Protein AF-A0A6P2CWJ5-F1 (afdb_monomer_lite)

Secondary structure (DSSP, 8-state):
--SHHHHHHHHHHHHHHHHHHTT-S-TTTTHHHHTTTTSPPPPEEEEEEEEE--HHHHHHHHHHHHHTTPEEEE---EEEEEPTTS-EEEEEEEEEEEE--

Sequence (101 aa):
MKLSYRLFAAVALFAVGAVCWSGLGSSAAQERNEKAAGAAAPKWEYKVAQIDIDNEKAEKALNKLGDEGWELIGAPGDHATRLPGGARALTVQMVFKRPKK

Structure (mmCIF, N/CA/C/O backbone):
data_AF-A0A6P2CWJ5-F1
#
_entry.id   AF-A0A6P2CWJ5-F1
#
loop_
_atom_site.group_PDB
_atom_site.id
_atom_site.type_symbol
_atom_site.label_atom_id
_atom_site.label_alt_id
_atom_site.label_comp_id
_atom_site.label_asym_id
_atom_site.label_entity_id
_atom_site.label_seq_id
_atom_site.pdbx_PDB_ins_code
_atom_site.Cartn_x
_atom_site.Cartn_y
_atom_site.Cartn_z
_atom_site.occupancy
_atom_site.B_iso_or_equiv
_atom_site.auth_seq_id
_atom_site.auth_comp_id
_atom_site.auth_asym_id
_atom_site.auth_atom_id
_atom_site.pdbx_PDB_model_num
ATOM 1 N N . MET A 1 1 ? -8.592 -30.881 72.080 1.00 49.50 1 MET A N 1
ATOM 2 C CA . MET A 1 1 ? -9.238 -30.402 70.834 1.00 49.50 1 MET A CA 1
ATOM 3 C C . MET A 1 1 ? -8.634 -29.064 70.369 1.00 49.50 1 MET A C 1
ATOM 5 O O . MET A 1 1 ? -9.297 -28.043 70.438 1.00 49.50 1 MET A O 1
ATOM 9 N N . LYS A 1 2 ? -7.359 -29.022 69.944 1.00 48.06 2 LYS A N 1
ATOM 10 C CA . LYS A 1 2 ? -6.686 -27.778 69.481 1.00 48.06 2 LYS A CA 1
ATOM 11 C C . LYS A 1 2 ? -5.908 -27.938 68.161 1.00 48.06 2 LYS A C 1
ATOM 13 O O . LYS A 1 2 ? -5.264 -26.998 67.716 1.00 48.06 2 LYS A O 1
ATOM 18 N N . LEU A 1 3 ? -5.963 -29.119 67.538 1.00 46.59 3 LEU A N 1
ATOM 19 C CA . LEU A 1 3 ? -5.220 -29.419 66.307 1.00 46.59 3 LEU A CA 1
ATOM 20 C C . LEU A 1 3 ? -6.010 -29.071 65.032 1.00 46.59 3 LEU A C 1
ATOM 22 O O . LEU A 1 3 ? -5.416 -28.777 64.003 1.00 46.59 3 LEU A O 1
ATOM 26 N N . SER A 1 4 ? -7.343 -29.035 65.113 1.00 51.94 4 SER A N 1
ATOM 27 C CA . SER A 1 4 ? -8.223 -28.886 63.948 1.00 51.94 4 SER A CA 1
ATOM 28 C C . SER A 1 4 ? -8.311 -27.447 63.422 1.00 51.94 4 SER A C 1
ATOM 30 O O . SER A 1 4 ? -8.470 -27.247 62.228 1.00 51.94 4 SER A O 1
ATOM 32 N N . TYR A 1 5 ? -8.146 -26.430 64.276 1.00 47.75 5 TYR A N 1
ATOM 33 C CA . TYR A 1 5 ? -8.284 -25.016 63.879 1.00 47.75 5 TYR A CA 1
ATOM 34 C C . TYR A 1 5 ? -7.125 -24.488 63.018 1.00 47.75 5 TYR A C 1
ATOM 36 O O . TYR A 1 5 ? -7.309 -23.555 62.241 1.00 47.75 5 TYR A O 1
ATOM 44 N N . ARG A 1 6 ? -5.929 -25.081 63.134 1.00 51.44 6 ARG A N 1
ATOM 45 C CA . ARG A 1 6 ? -4.737 -24.629 62.395 1.00 51.44 6 ARG A CA 1
ATOM 46 C C . ARG A 1 6 ? -4.729 -25.088 60.936 1.00 51.44 6 ARG A C 1
ATOM 48 O O . ARG A 1 6 ? -4.169 -24.388 60.101 1.00 51.44 6 ARG A O 1
ATOM 55 N N . LEU A 1 7 ? -5.386 -26.209 60.621 1.00 49.91 7 LEU A N 1
ATOM 56 C CA . LEU A 1 7 ? -5.521 -26.681 59.239 1.00 49.91 7 LEU A CA 1
ATOM 57 C C . LEU A 1 7 ? -6.526 -25.842 58.436 1.00 49.91 7 LEU A C 1
ATOM 59 O O . LEU A 1 7 ? -6.258 -25.515 57.285 1.00 49.91 7 LEU A O 1
ATOM 63 N N . PHE A 1 8 ? -7.650 -25.439 59.039 1.00 50.12 8 PHE A N 1
ATOM 64 C CA . PHE A 1 8 ? -8.670 -24.653 58.330 1.00 50.12 8 PHE A CA 1
ATOM 65 C C . PHE A 1 8 ? -8.226 -23.213 58.029 1.00 50.12 8 PHE A C 1
ATOM 67 O O . PHE A 1 8 ? -8.567 -22.677 56.978 1.00 50.12 8 PHE A O 1
ATOM 74 N N . ALA A 1 9 ? -7.409 -22.603 58.894 1.00 52.44 9 ALA A N 1
ATOM 75 C CA . ALA A 1 9 ? -6.885 -21.254 58.664 1.00 52.44 9 ALA A CA 1
ATOM 76 C C . ALA A 1 9 ? -5.898 -21.182 57.478 1.00 52.44 9 ALA A C 1
ATOM 78 O O . ALA A 1 9 ? -5.881 -20.193 56.748 1.00 52.44 9 ALA A O 1
ATOM 79 N N . ALA A 1 10 ? -5.108 -22.238 57.253 1.00 52.97 10 ALA A N 1
ATOM 80 C CA . ALA A 1 10 ? -4.132 -22.288 56.162 1.00 52.97 10 ALA A CA 1
ATOM 81 C C . ALA A 1 10 ? -4.793 -22.427 54.776 1.00 52.97 10 ALA A C 1
ATOM 83 O O . ALA A 1 10 ? -4.330 -21.828 53.808 1.00 52.97 10 ALA A O 1
ATOM 84 N N . VAL A 1 11 ? -5.908 -23.162 54.685 1.00 55.22 11 VAL A N 1
ATOM 85 C CA . VAL A 1 11 ? -6.661 -23.338 53.429 1.00 55.22 11 VAL A CA 1
ATOM 86 C C . VAL A 1 11 ? -7.401 -22.053 53.034 1.00 55.22 11 VAL A C 1
ATOM 88 O O . VAL A 1 11 ? -7.442 -21.702 51.856 1.00 55.22 11 VAL A O 1
ATOM 91 N N . ALA A 1 12 ? -7.920 -21.301 54.010 1.00 53.59 12 ALA A N 1
ATOM 92 C CA . ALA A 1 12 ? -8.610 -20.037 53.752 1.00 53.59 12 ALA A CA 1
ATOM 93 C C . ALA A 1 12 ? -7.678 -18.948 53.180 1.00 53.59 12 ALA A C 1
ATOM 95 O O . ALA A 1 12 ? -8.078 -18.206 52.285 1.00 53.59 12 ALA A O 1
ATOM 96 N N . LEU A 1 13 ? -6.420 -18.880 53.630 1.00 54.19 13 LEU A N 1
ATOM 97 C CA . LEU A 1 13 ? -5.436 -17.918 53.111 1.00 54.19 13 LEU A CA 1
ATOM 98 C C . LEU A 1 13 ? -4.998 -18.220 51.668 1.00 54.19 13 LEU A C 1
ATOM 100 O O . LEU A 1 13 ? -4.770 -17.293 50.892 1.00 54.19 13 LEU A O 1
ATOM 104 N N . PHE A 1 14 ? -4.938 -19.496 51.277 1.00 51.75 14 PHE A N 1
ATOM 105 C CA . PHE A 1 14 ? -4.572 -19.882 49.909 1.00 51.75 14 PHE A CA 1
ATOM 106 C C . PHE A 1 14 ? -5.683 -19.559 48.894 1.00 51.75 14 PHE A C 1
ATOM 108 O O . PHE A 1 14 ? -5.398 -19.129 47.777 1.00 51.75 14 PHE A O 1
ATOM 115 N N . ALA A 1 15 ? -6.951 -19.691 49.298 1.00 51.81 15 ALA A N 1
ATOM 116 C CA . ALA A 1 15 ? -8.097 -19.357 48.451 1.00 51.81 15 ALA A CA 1
ATOM 117 C C . ALA A 1 15 ? -8.234 -17.843 48.198 1.00 51.81 15 ALA A C 1
ATOM 119 O O . ALA A 1 15 ? -8.607 -17.439 47.100 1.00 51.81 15 ALA A O 1
ATOM 120 N N . VAL A 1 16 ? -7.881 -16.996 49.173 1.00 52.28 16 VAL A N 1
ATOM 121 C CA . VAL A 1 16 ? -7.903 -15.530 49.001 1.00 52.28 16 VAL A CA 1
ATOM 122 C C . VAL A 1 16 ? -6.703 -15.041 48.176 1.00 52.28 16 VAL A C 1
ATOM 124 O O . VAL A 1 16 ? -6.855 -14.144 47.350 1.00 52.28 16 VAL A O 1
ATOM 127 N N . GLY A 1 17 ? -5.529 -15.670 48.312 1.00 48.56 17 GLY A N 1
ATOM 128 C CA . GLY A 1 17 ? -4.344 -15.328 47.513 1.00 48.56 17 GLY A CA 1
ATOM 129 C C . GLY A 1 17 ? -4.491 -15.626 46.014 1.00 48.56 17 GLY A C 1
ATOM 130 O O . GLY A 1 17 ? -4.016 -14.851 45.184 1.00 48.56 17 GLY A O 1
ATOM 131 N N . ALA A 1 18 ? -5.194 -16.704 45.651 1.00 52.25 18 ALA A N 1
ATOM 132 C CA . ALA A 1 18 ? -5.388 -17.092 44.252 1.00 52.25 18 ALA A CA 1
ATOM 133 C C . ALA A 1 18 ? -6.321 -16.140 43.476 1.00 52.25 18 ALA A C 1
ATOM 135 O O . ALA A 1 18 ? -6.120 -15.927 42.283 1.00 52.25 18 ALA A O 1
ATOM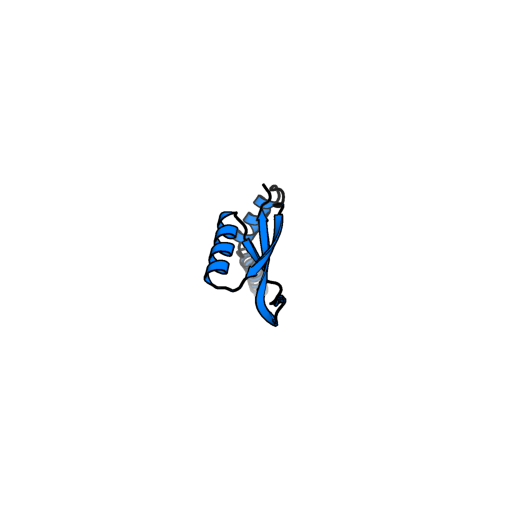 136 N N . VAL A 1 19 ? -7.296 -15.514 44.146 1.00 52.47 19 VAL A N 1
ATOM 137 C CA . VAL A 1 19 ? -8.235 -14.568 43.510 1.00 52.47 19 VAL A CA 1
ATOM 138 C C . VAL A 1 19 ? -7.569 -13.216 43.217 1.00 52.47 19 VAL A C 1
ATOM 140 O O . VAL A 1 19 ? -7.917 -12.556 42.237 1.00 52.47 19 VAL A O 1
ATOM 143 N N . CYS A 1 20 ? -6.556 -12.822 43.995 1.00 49.25 20 CYS A N 1
ATOM 144 C CA . CYS A 1 20 ? -5.836 -11.562 43.790 1.00 49.25 20 CYS A CA 1
ATOM 145 C C . CYS A 1 20 ? -4.777 -11.609 42.674 1.00 49.25 20 CYS A C 1
ATOM 147 O O . CYS A 1 20 ? -4.388 -10.551 42.183 1.00 49.25 20 CYS A O 1
ATOM 149 N N . TRP A 1 21 ? -4.326 -12.788 42.226 1.00 47.69 21 TRP A N 1
ATOM 150 C CA . TRP A 1 21 ? -3.308 -12.874 41.164 1.00 47.69 21 TRP A CA 1
ATOM 151 C C . TRP A 1 21 ? -3.897 -12.835 39.746 1.00 47.69 21 TRP A C 1
ATOM 153 O O . TRP A 1 21 ? -3.249 -12.366 38.814 1.00 47.69 21 TRP A O 1
ATOM 163 N N . SER A 1 22 ? -5.153 -13.249 39.569 1.00 50.75 22 SER A N 1
ATOM 164 C CA . SER A 1 22 ? -5.852 -13.172 38.277 1.00 50.75 22 SER A CA 1
ATOM 165 C C . SER A 1 22 ? -6.392 -11.772 37.934 1.00 50.75 22 SER A C 1
A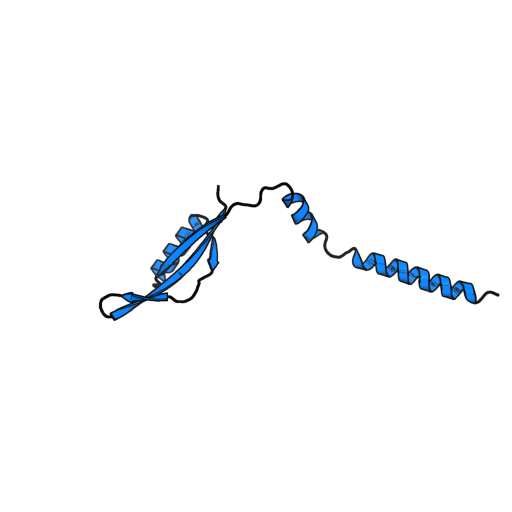TOM 167 O O . SER A 1 22 ? -6.874 -11.570 36.825 1.00 50.75 22 SER A O 1
ATOM 169 N N . GLY A 1 23 ? -6.300 -10.800 38.853 1.00 50.66 23 GLY A N 1
ATOM 170 C CA . GLY A 1 23 ? -6.809 -9.433 38.667 1.00 50.66 23 GLY A CA 1
ATOM 171 C C . GLY A 1 23 ? -5.794 -8.390 38.175 1.00 50.66 23 GLY A C 1
ATOM 172 O O . GLY A 1 23 ? -6.200 -7.291 37.818 1.00 50.66 23 GLY A O 1
ATOM 173 N N . LEU A 1 24 ? -4.490 -8.703 38.126 1.00 53.28 24 LEU A N 1
ATOM 174 C CA . LEU A 1 24 ? -3.447 -7.784 37.623 1.00 53.28 24 LEU A CA 1
ATOM 175 C C . LEU A 1 24 ? -3.061 -8.041 36.151 1.00 53.28 24 LEU A C 1
ATOM 177 O O . LEU A 1 24 ? -2.017 -7.596 35.672 1.00 53.28 24 LEU A O 1
ATOM 181 N N . GLY A 1 25 ? -3.910 -8.747 35.405 1.00 52.28 25 GLY A N 1
ATOM 182 C CA . GLY A 1 25 ? -3.774 -8.927 33.963 1.00 52.28 25 GLY A CA 1
ATOM 183 C C . GLY A 1 25 ? -4.373 -7.761 33.173 1.00 52.28 25 GLY A C 1
ATOM 184 O O . GLY A 1 25 ? -5.517 -7.832 32.752 1.00 52.28 25 GLY A O 1
ATOM 185 N N . SER A 1 26 ? -3.573 -6.722 32.924 1.00 55.69 26 SER A N 1
ATOM 186 C CA . SER A 1 26 ? -3.714 -5.763 31.807 1.00 55.69 26 SER A CA 1
ATOM 187 C C . SER A 1 26 ? -5.071 -5.057 31.597 1.00 55.69 26 SER A C 1
ATOM 189 O O . SER A 1 26 ? -5.724 -5.234 30.567 1.00 55.69 26 SER A O 1
ATOM 191 N N . SER A 1 27 ? -5.407 -4.087 32.454 1.00 54.06 27 SER A N 1
ATOM 192 C CA . SER A 1 27 ? -6.467 -3.093 32.165 1.00 54.06 27 SER A CA 1
ATOM 193 C C . SER A 1 27 ? -6.164 -2.182 30.960 1.00 54.06 27 SER A C 1
ATOM 195 O O . SER A 1 27 ? -7.064 -1.527 30.439 1.00 54.06 27 SER A O 1
ATOM 197 N N . ALA A 1 28 ? -4.928 -2.179 30.444 1.00 52.41 28 ALA A N 1
ATOM 198 C CA . ALA A 1 28 ? -4.555 -1.408 29.254 1.00 52.41 28 ALA A CA 1
ATOM 199 C C . ALA A 1 28 ? -5.260 -1.883 27.962 1.00 52.41 28 ALA A C 1
ATOM 201 O O . ALA A 1 28 ? -5.397 -1.109 27.016 1.00 52.41 28 ALA A O 1
ATOM 202 N N . ALA A 1 29 ? -5.737 -3.135 27.909 1.00 50.72 29 ALA A N 1
ATOM 203 C CA . ALA A 1 29 ? -6.485 -3.653 26.758 1.00 50.72 29 ALA A CA 1
ATOM 204 C C . ALA A 1 29 ? -7.999 -3.356 26.833 1.00 50.72 29 ALA A C 1
ATOM 206 O O . ALA A 1 29 ? -8.657 -3.264 25.793 1.00 50.72 29 ALA A O 1
ATOM 207 N N . GLN A 1 30 ? -8.554 -3.175 28.038 1.00 47.47 30 GLN A N 1
ATOM 208 C CA . GLN A 1 30 ? -9.988 -2.925 28.242 1.00 47.47 30 GLN A CA 1
ATOM 209 C C . GLN A 1 30 ? -10.374 -1.444 28.136 1.00 47.47 30 GLN A C 1
ATOM 211 O O . GLN A 1 30 ? -11.427 -1.149 27.571 1.00 47.47 30 GLN A O 1
ATOM 216 N N . GLU A 1 31 ? -9.510 -0.503 28.533 1.00 46.66 31 GLU A N 1
ATOM 217 C CA . GLU A 1 31 ? -9.798 0.936 28.361 1.00 46.66 31 GLU A CA 1
ATOM 218 C C . GLU A 1 31 ? -9.882 1.369 26.888 1.00 46.66 31 GLU A C 1
ATOM 220 O O . GLU A 1 31 ? -10.527 2.366 26.554 1.00 46.66 31 GLU A O 1
ATOM 225 N N . ARG A 1 32 ? -9.288 0.596 25.968 1.00 50.00 32 ARG A N 1
ATOM 226 C CA . ARG A 1 32 ? -9.437 0.852 24.530 1.00 50.00 32 ARG A CA 1
ATOM 227 C C . ARG A 1 32 ? -10.824 0.468 24.001 1.00 50.00 32 ARG A C 1
ATOM 229 O O . ARG A 1 32 ? -11.247 1.036 22.998 1.00 50.00 32 ARG A O 1
ATOM 236 N N . ASN A 1 33 ? -11.531 -0.463 24.648 1.00 48.00 33 ASN A N 1
ATOM 237 C CA . ASN A 1 33 ? -12.841 -0.927 24.179 1.00 48.00 33 ASN A CA 1
ATOM 238 C C . ASN A 1 33 ? -13.996 -0.051 24.677 1.00 48.00 33 ASN A C 1
ATOM 240 O O . ASN A 1 33 ? -14.904 0.235 23.901 1.00 48.00 33 ASN A O 1
ATOM 244 N N . GLU A 1 34 ? -13.951 0.465 25.907 1.00 48.91 34 GLU A N 1
ATOM 245 C CA . GLU A 1 34 ? -15.038 1.324 26.409 1.00 48.91 34 GLU A CA 1
ATOM 246 C C . GLU A 1 34 ? -15.046 2.716 25.761 1.00 48.91 34 GLU A C 1
ATOM 248 O O . GLU A 1 34 ? -16.115 3.232 25.434 1.00 48.91 34 GLU A O 1
ATOM 253 N N . LYS A 1 35 ? -13.877 3.289 25.430 1.00 49.81 35 LYS A N 1
ATOM 254 C CA . LYS A 1 35 ? -13.813 4.507 24.595 1.00 49.81 35 LYS A CA 1
ATOM 255 C C . LYS A 1 35 ? -14.243 4.277 23.140 1.00 49.81 35 LYS A C 1
ATOM 257 O O . LYS A 1 35 ? -14.582 5.239 22.454 1.00 49.81 35 LYS A O 1
ATOM 262 N N . ALA A 1 36 ? -14.236 3.030 22.668 1.00 53.16 36 ALA A N 1
ATOM 263 C CA . ALA A 1 36 ? -14.677 2.663 21.323 1.00 53.16 36 ALA A CA 1
ATOM 264 C C . ALA A 1 36 ? -16.169 2.295 21.256 1.00 53.16 36 ALA A C 1
ATOM 266 O O . ALA A 1 36 ? -16.743 2.337 20.173 1.00 53.16 36 ALA A O 1
ATOM 267 N N . ALA A 1 37 ? -16.825 2.007 22.386 1.00 49.16 37 ALA A N 1
ATOM 268 C CA . ALA A 1 37 ? -18.240 1.628 22.424 1.00 49.16 37 ALA A CA 1
ATOM 2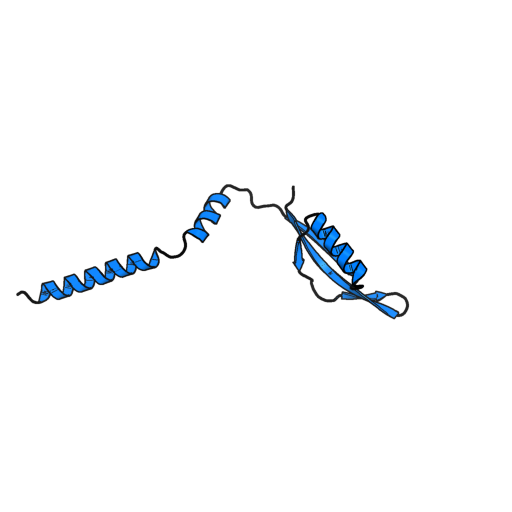69 C C . ALA A 1 37 ? -19.207 2.768 22.030 1.00 49.16 37 ALA A C 1
ATOM 271 O O . ALA A 1 37 ? -20.371 2.507 21.736 1.00 49.16 37 ALA A O 1
ATOM 272 N N . GLY A 1 38 ? -18.733 4.020 21.988 1.00 51.09 38 GLY A N 1
ATOM 273 C CA . GLY A 1 38 ? -19.491 5.185 21.505 1.00 51.09 38 GLY A CA 1
ATOM 274 C C . GLY A 1 38 ? -18.975 5.797 20.197 1.00 51.09 38 GLY A C 1
ATOM 275 O O . GLY A 1 38 ? -19.613 6.697 19.653 1.00 51.09 38 GLY A O 1
ATOM 276 N N . ALA A 1 39 ? -17.834 5.335 19.677 1.00 60.09 39 ALA A N 1
ATOM 277 C CA . ALA A 1 39 ? -17.292 5.817 18.413 1.00 60.09 39 ALA A CA 1
ATOM 278 C C . ALA A 1 39 ? -17.823 4.926 17.289 1.00 60.09 39 ALA A C 1
ATOM 280 O O . ALA A 1 39 ? -17.554 3.726 17.266 1.00 60.09 39 ALA A O 1
ATOM 281 N N . ALA A 1 40 ? -18.588 5.499 16.356 1.00 70.44 40 ALA A N 1
ATOM 282 C CA . ALA A 1 40 ? -19.011 4.784 15.158 1.00 70.44 40 ALA A CA 1
ATOM 283 C C . ALA A 1 40 ? -17.791 4.097 14.524 1.00 70.44 40 ALA A C 1
ATOM 285 O O . ALA A 1 40 ? -16.773 4.751 14.283 1.00 70.44 40 ALA A O 1
ATOM 286 N N . ALA A 1 41 ? -17.883 2.782 14.294 1.00 74.19 41 ALA A N 1
ATOM 287 C CA . ALA A 1 41 ? -16.795 2.029 13.687 1.00 74.19 41 ALA A CA 1
ATOM 288 C C . ALA A 1 41 ? -16.343 2.746 12.400 1.00 74.19 41 ALA A C 1
ATOM 290 O O . ALA A 1 41 ? -17.201 3.130 11.592 1.00 74.19 41 ALA A O 1
ATOM 291 N N . PRO A 1 42 ? -15.030 2.967 12.208 1.00 77.44 42 PRO A N 1
ATOM 292 C CA . PRO A 1 42 ? -14.542 3.701 11.053 1.00 77.44 42 PRO A CA 1
ATOM 293 C C . PRO A 1 42 ? -15.002 2.989 9.782 1.00 77.44 42 PRO A C 1
ATOM 295 O O . PRO A 1 42 ? -14.791 1.787 9.611 1.00 77.44 42 PRO A O 1
ATOM 298 N N . LYS A 1 43 ? -15.665 3.734 8.895 1.00 90.12 43 LYS A N 1
ATOM 299 C CA . LYS A 1 43 ? -15.982 3.248 7.552 1.00 90.12 43 LYS A CA 1
ATOM 300 C C . LYS A 1 43 ? -14.687 3.263 6.745 1.00 90.12 43 LYS A C 1
ATOM 302 O O . LYS A 1 43 ? -13.960 4.250 6.781 1.00 90.12 43 LYS A O 1
ATOM 307 N N . TRP A 1 44 ? -14.403 2.184 6.027 1.00 93.69 44 TRP A N 1
ATOM 308 C CA . TRP A 1 44 ? -13.179 2.037 5.239 1.00 93.69 44 TRP A CA 1
ATOM 309 C C . TRP A 1 44 ? -13.478 2.113 3.744 1.00 93.69 44 TRP A C 1
ATOM 311 O O . TRP A 1 44 ? -14.497 1.599 3.278 1.00 93.69 44 TRP A O 1
ATOM 321 N N . GLU A 1 45 ? -12.576 2.740 2.998 1.00 95.50 45 GLU A N 1
ATOM 322 C CA . GLU A 1 45 ? -12.505 2.664 1.539 1.00 95.50 45 GLU A CA 1
ATOM 323 C C . GLU A 1 45 ? -11.389 1.702 1.145 1.00 95.50 45 GLU A C 1
ATOM 325 O O . GLU A 1 45 ? -10.337 1.688 1.785 1.00 95.50 45 GLU A O 1
ATOM 330 N N . TYR A 1 46 ? -11.612 0.924 0.086 1.00 94.88 46 TYR A N 1
ATOM 331 C CA . TYR A 1 46 ? -10.647 -0.041 -0.433 1.00 94.88 46 TYR A CA 1
ATOM 332 C C . TYR A 1 46 ? -10.337 0.248 -1.893 1.00 94.88 46 TYR A C 1
ATOM 334 O O . TYR A 1 46 ? -11.211 0.667 -2.656 1.00 94.88 46 TYR A O 1
ATOM 342 N N . LYS A 1 47 ? -9.094 -0.012 -2.288 1.00 93.62 47 LYS A N 1
ATOM 343 C CA . LYS A 1 47 ? -8.636 0.137 -3.669 1.00 93.62 47 LYS A CA 1
ATOM 344 C C . LYS A 1 47 ? -7.677 -0.988 -4.022 1.00 93.62 47 LYS A C 1
ATOM 346 O O . LYS A 1 47 ? -6.841 -1.362 -3.208 1.00 93.62 47 LYS A O 1
ATOM 351 N N . VAL A 1 48 ? -7.773 -1.482 -5.252 1.00 91.81 48 VAL A N 1
ATOM 352 C CA . VAL A 1 48 ? -6.769 -2.365 -5.852 1.00 91.81 48 VAL A CA 1
ATOM 353 C C . VAL A 1 48 ? -5.973 -1.548 -6.863 1.00 91.81 48 VAL A C 1
ATOM 355 O O . VAL A 1 48 ? -6.561 -0.844 -7.686 1.00 91.81 48 VAL A O 1
ATOM 358 N N . ALA A 1 49 ? -4.649 -1.598 -6.781 1.00 90.00 49 ALA A N 1
ATOM 359 C CA . ALA A 1 49 ? -3.755 -0.962 -7.738 1.00 90.00 49 ALA A CA 1
ATOM 360 C C . ALA A 1 49 ? -2.802 -2.001 -8.323 1.00 90.00 49 ALA A C 1
ATOM 362 O O . ALA A 1 49 ? -2.292 -2.861 -7.609 1.00 90.00 49 ALA A O 1
ATOM 363 N N . GLN A 1 50 ? -2.564 -1.906 -9.627 1.00 88.56 50 GLN A N 1
ATOM 364 C CA . GLN A 1 50 ? -1.561 -2.700 -10.316 1.00 88.56 50 GLN A CA 1
ATOM 365 C C . GLN A 1 50 ? -0.270 -1.883 -10.365 1.00 88.56 50 GLN A C 1
ATOM 367 O O . GLN A 1 50 ? -0.251 -0.793 -10.938 1.00 88.56 50 GLN A O 1
ATOM 372 N N . ILE A 1 51 ? 0.777 -2.385 -9.720 1.00 87.19 51 ILE A N 1
ATOM 373 C CA . ILE A 1 51 ? 2.075 -1.722 -9.607 1.00 87.19 51 ILE A CA 1
ATOM 374 C C . ILE A 1 51 ? 3.071 -2.469 -10.488 1.00 87.19 51 ILE A C 1
ATOM 376 O O . ILE A 1 51 ? 3.222 -3.683 -10.369 1.00 87.19 51 ILE A O 1
ATOM 380 N N . ASP A 1 52 ? 3.716 -1.746 -11.397 1.00 84.12 52 ASP A N 1
ATOM 381 C CA . ASP A 1 52 ? 4.859 -2.248 -12.160 1.00 84.12 52 ASP A CA 1
ATOM 382 C C . ASP A 1 52 ? 6.069 -2.361 -11.221 1.00 84.12 52 ASP A C 1
ATOM 384 O O . ASP A 1 52 ? 6.325 -1.419 -10.474 1.00 84.12 52 ASP A O 1
ATOM 388 N N . ILE A 1 53 ? 6.780 -3.495 -11.228 1.00 78.69 53 ILE A N 1
ATOM 389 C CA . ILE A 1 53 ? 7.950 -3.740 -10.359 1.00 78.69 53 ILE A CA 1
ATOM 390 C C . ILE A 1 53 ? 9.221 -3.043 -10.894 1.00 78.69 53 ILE A C 1
ATOM 392 O O . ILE A 1 53 ? 10.307 -3.200 -10.344 1.00 78.69 53 ILE A O 1
ATOM 396 N N . ASP A 1 54 ? 9.129 -2.237 -11.951 1.00 80.69 54 ASP A N 1
ATOM 397 C CA . ASP A 1 54 ? 10.181 -1.268 -12.274 1.00 80.69 54 ASP A CA 1
ATOM 398 C C . ASP A 1 54 ? 10.451 -0.360 -11.050 1.00 80.69 54 ASP A C 1
ATOM 400 O O . ASP A 1 54 ? 9.613 0.469 -10.686 1.00 80.69 54 ASP A O 1
ATOM 404 N N . ASN A 1 55 ? 11.602 -0.564 -10.389 1.00 73.56 55 ASN A N 1
ATOM 405 C CA . ASN A 1 55 ? 11.905 -0.067 -9.038 1.00 73.56 55 ASN A CA 1
ATOM 406 C C . ASN A 1 55 ? 11.602 1.428 -8.849 1.00 73.56 55 ASN A C 1
ATOM 408 O O . ASN A 1 55 ? 10.990 1.807 -7.852 1.00 73.56 55 ASN A O 1
ATOM 412 N N . GLU A 1 56 ? 11.968 2.280 -9.810 1.00 85.75 56 GLU A N 1
ATOM 413 C CA . GLU A 1 56 ? 11.775 3.732 -9.676 1.00 85.75 56 GLU A CA 1
ATOM 414 C C . GLU A 1 56 ? 10.300 4.142 -9.813 1.00 85.75 56 GLU A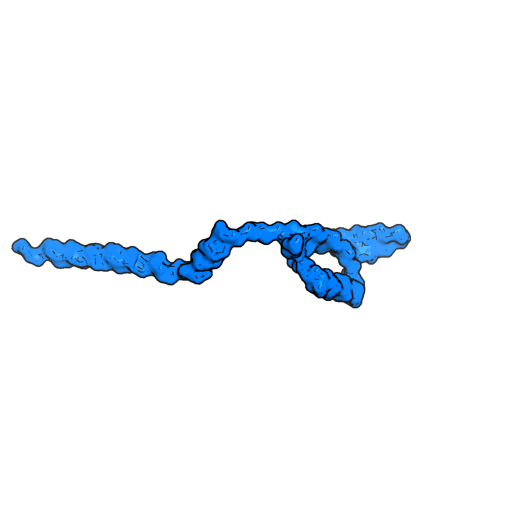 C 1
ATOM 416 O O . GLU A 1 56 ? 9.812 5.048 -9.128 1.00 85.75 56 GLU A O 1
ATOM 421 N N . LYS A 1 57 ? 9.555 3.470 -10.697 1.00 85.12 57 LYS A N 1
ATOM 422 C CA . LYS A 1 57 ? 8.127 3.751 -10.907 1.00 85.12 57 LYS A CA 1
ATOM 423 C C . LYS A 1 57 ? 7.282 3.182 -9.776 1.00 85.12 57 LYS A C 1
ATOM 425 O O . LYS A 1 57 ? 6.326 3.840 -9.357 1.00 85.12 57 LYS A O 1
ATOM 430 N N . ALA A 1 58 ? 7.647 1.999 -9.283 1.00 88.44 58 ALA A N 1
ATOM 431 C CA . ALA A 1 58 ? 7.009 1.344 -8.151 1.00 88.44 58 ALA A CA 1
ATOM 432 C C . ALA A 1 58 ? 7.073 2.237 -6.911 1.00 88.44 58 ALA A C 1
ATOM 434 O O . ALA A 1 58 ? 6.037 2.563 -6.330 1.00 88.44 58 ALA A O 1
ATOM 435 N N . GLU A 1 59 ? 8.274 2.696 -6.554 1.00 91.19 59 GLU A N 1
ATOM 436 C CA . GLU A 1 59 ? 8.497 3.536 -5.379 1.00 91.19 59 GLU A CA 1
ATOM 437 C C . GLU A 1 59 ? 7.685 4.832 -5.457 1.00 91.19 59 GLU A C 1
ATOM 439 O O . GLU A 1 59 ? 6.930 5.161 -4.539 1.00 91.19 59 GLU A O 1
ATOM 444 N N . LYS A 1 60 ? 7.745 5.534 -6.594 1.00 92.94 60 LYS A N 1
ATOM 445 C CA . LYS A 1 60 ? 6.980 6.770 -6.794 1.00 92.94 60 LYS A CA 1
ATOM 446 C C . LYS A 1 60 ? 5.468 6.549 -6.685 1.00 92.94 60 LYS A C 1
ATOM 448 O O . LYS A 1 60 ? 4.764 7.394 -6.126 1.00 92.94 60 LYS A O 1
ATOM 453 N N . ALA A 1 61 ? 4.955 5.444 -7.225 1.00 91.81 61 ALA A N 1
ATOM 454 C CA . ALA A 1 61 ? 3.534 5.113 -7.157 1.00 91.81 61 ALA A CA 1
ATOM 455 C C . ALA A 1 61 ? 3.087 4.783 -5.724 1.00 91.81 61 ALA A C 1
ATOM 457 O O . ALA A 1 61 ? 2.027 5.245 -5.296 1.00 91.81 61 ALA A O 1
ATOM 458 N N . LEU A 1 62 ? 3.898 4.029 -4.979 1.00 93.12 62 LEU A N 1
ATOM 459 C CA . LEU A 1 62 ? 3.623 3.672 -3.587 1.00 93.12 62 LEU A CA 1
ATOM 460 C C . LEU A 1 62 ? 3.690 4.888 -2.662 1.00 93.12 62 LEU A C 1
ATOM 462 O O . LEU A 1 62 ? 2.778 5.082 -1.860 1.00 93.12 62 LEU A O 1
ATOM 466 N N . ASN A 1 63 ? 4.698 5.746 -2.831 1.00 95.12 63 ASN A N 1
ATOM 467 C CA . ASN A 1 63 ? 4.823 6.984 -2.060 1.00 95.12 63 ASN A CA 1
ATOM 468 C C . ASN A 1 63 ? 3.614 7.897 -2.283 1.00 95.12 63 ASN A C 1
ATOM 470 O O . ASN A 1 63 ? 3.010 8.358 -1.320 1.00 95.12 63 ASN A O 1
ATOM 474 N N . LYS A 1 64 ? 3.170 8.059 -3.537 1.00 95.56 64 LYS A N 1
ATOM 475 C CA . LYS A 1 64 ? 1.959 8.833 -3.843 1.00 95.56 64 LYS A CA 1
ATOM 476 C C . LYS A 1 64 ? 0.710 8.270 -3.150 1.00 95.56 64 LYS A C 1
ATOM 478 O O . LYS A 1 64 ? -0.122 9.035 -2.671 1.00 95.56 64 LYS A O 1
ATOM 483 N N . LEU A 1 65 ? 0.554 6.946 -3.108 1.00 95.12 65 LEU A N 1
ATOM 484 C CA . LEU A 1 65 ? -0.562 6.315 -2.397 1.00 95.12 65 LEU A CA 1
ATOM 485 C C . LEU A 1 65 ? -0.479 6.581 -0.887 1.00 95.12 65 LEU A C 1
ATOM 487 O O . LEU A 1 65 ? -1.503 6.904 -0.284 1.00 95.12 65 LEU A O 1
ATOM 491 N N . GLY A 1 66 ? 0.721 6.522 -0.307 1.00 94.31 66 GLY A N 1
ATOM 492 C CA . GLY A 1 66 ? 0.967 6.908 1.083 1.00 94.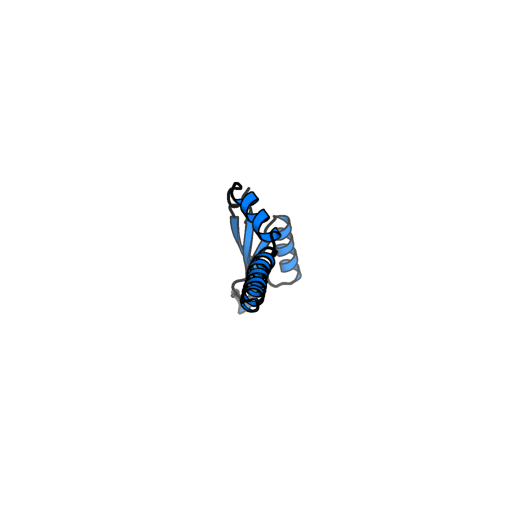31 66 GLY A CA 1
ATOM 493 C C . GLY A 1 66 ? 0.592 8.365 1.370 1.00 94.31 66 GLY A C 1
ATOM 494 O O . GLY A 1 66 ? -0.140 8.625 2.324 1.00 94.31 66 GLY A O 1
ATOM 495 N N . ASP A 1 67 ? 0.992 9.298 0.501 1.00 96.38 67 ASP A N 1
ATOM 496 C CA . ASP A 1 67 ? 0.660 10.729 0.613 1.00 96.38 67 ASP A CA 1
ATOM 497 C C . ASP A 1 67 ? -0.856 10.991 0.520 1.00 96.38 67 ASP A C 1
ATOM 499 O O . ASP A 1 67 ? -1.398 11.885 1.171 1.00 96.38 67 ASP A O 1
ATOM 503 N N . GLU A 1 68 ? -1.575 10.181 -0.261 1.00 94.75 68 GLU A N 1
ATOM 504 C CA . GLU A 1 68 ? -3.041 10.195 -0.354 1.00 94.75 68 GLU A CA 1
ATOM 505 C C . GLU A 1 68 ? -3.738 9.537 0.862 1.00 94.75 68 GLU A C 1
ATOM 507 O O . GLU A 1 68 ? -4.977 9.519 0.942 1.00 94.75 68 GLU A O 1
ATOM 512 N N . GLY A 1 69 ? -2.966 9.001 1.810 1.00 94.88 69 GLY A N 1
ATOM 513 C CA . GLY A 1 69 ? -3.436 8.336 3.024 1.00 94.88 69 GLY A CA 1
ATOM 514 C C . GLY A 1 69 ? -3.852 6.879 2.826 1.00 94.88 69 GLY A C 1
ATOM 515 O O . GLY A 1 69 ? -4.589 6.346 3.653 1.00 94.88 69 GLY A O 1
ATOM 516 N N . TRP A 1 70 ? -3.454 6.240 1.726 1.00 96.88 70 TRP A N 1
ATOM 517 C CA . TRP A 1 70 ? -3.711 4.819 1.508 1.00 96.88 70 TRP A CA 1
ATOM 518 C C . TRP A 1 70 ? -2.686 3.956 2.242 1.00 96.88 70 TRP A C 1
ATOM 520 O O . TRP A 1 70 ? -1.480 4.127 2.097 1.00 96.88 70 TRP A O 1
ATOM 530 N N . GLU A 1 71 ? -3.179 2.962 2.969 1.00 94.94 71 GLU A N 1
ATOM 531 C CA . GLU A 1 71 ? -2.373 1.958 3.655 1.00 94.94 71 GLU A CA 1
ATOM 532 C C . GLU A 1 71 ? -2.410 0.642 2.879 1.00 94.94 71 GLU A C 1
ATOM 534 O O . GLU A 1 71 ? -3.491 0.137 2.567 1.00 94.94 71 GLU A O 1
ATOM 539 N N . LEU A 1 72 ? -1.244 0.060 2.591 1.00 93.94 72 LEU A N 1
ATOM 540 C CA . LEU A 1 72 ? -1.143 -1.270 1.987 1.00 93.94 72 LEU A CA 1
ATOM 541 C C . LEU A 1 72 ? -1.608 -2.336 2.990 1.00 93.94 72 LEU A C 1
ATOM 543 O O . LEU A 1 72 ? -1.101 -2.401 4.108 1.00 93.94 72 LEU A O 1
ATOM 547 N N . ILE A 1 73 ? -2.548 -3.193 2.584 1.00 94.19 73 ILE A N 1
ATOM 548 C CA . ILE A 1 73 ? -3.073 -4.284 3.428 1.00 94.19 73 ILE A CA 1
ATOM 549 C C . ILE A 1 73 ? -2.796 -5.678 2.882 1.00 94.19 73 ILE A C 1
ATOM 551 O O . ILE A 1 73 ? -2.963 -6.661 3.601 1.00 94.19 73 ILE A O 1
ATOM 555 N N . GLY A 1 74 ? -2.376 -5.781 1.626 1.00 89.06 74 GLY A N 1
ATOM 556 C CA . GLY A 1 74 ? -1.982 -7.054 1.051 1.00 89.06 74 GLY A CA 1
ATOM 557 C C . GLY A 1 74 ? -1.584 -6.936 -0.408 1.00 89.06 74 GLY A C 1
ATOM 558 O O . GLY A 1 74 ? -1.977 -6.006 -1.105 1.00 89.06 74 GLY A O 1
ATOM 559 N N . ALA A 1 75 ? -0.824 -7.919 -0.867 1.00 85.62 75 ALA A N 1
ATOM 560 C CA . ALA A 1 75 ? -0.496 -8.120 -2.266 1.00 85.62 75 ALA A CA 1
ATOM 561 C C . ALA A 1 75 ? -0.951 -9.539 -2.631 1.00 85.62 75 ALA A C 1
ATOM 563 O O . ALA A 1 75 ? -0.248 -10.494 -2.291 1.00 85.62 75 ALA A O 1
ATOM 564 N N . PRO A 1 76 ? -2.160 -9.719 -3.198 1.00 71.56 76 PRO A N 1
ATOM 565 C CA . PRO A 1 76 ? -2.652 -11.026 -3.619 1.00 71.56 76 PRO A CA 1
ATOM 566 C C . PRO A 1 76 ? -1.842 -11.541 -4.819 1.00 71.56 76 PRO A C 1
ATOM 568 O O . PRO A 1 76 ? -2.306 -11.502 -5.948 1.00 71.56 76 PRO A O 1
ATOM 571 N N . GLY A 1 77 ? -0.632 -12.031 -4.550 1.00 66.00 77 GLY A N 1
ATOM 572 C CA . GLY A 1 77 ? 0.216 -12.774 -5.479 1.00 66.00 77 GLY A CA 1
ATOM 573 C C . GLY A 1 77 ? 0.729 -12.012 -6.707 1.00 66.00 77 GLY A C 1
ATOM 574 O O . GLY A 1 77 ? 0.240 -10.954 -7.106 1.00 66.00 77 GLY A O 1
ATOM 575 N N . ASP A 1 78 ? 1.749 -12.599 -7.331 1.00 62.56 78 ASP A N 1
ATOM 576 C CA . ASP A 1 78 ? 2.327 -12.091 -8.570 1.00 62.56 78 ASP A CA 1
ATOM 577 C C . ASP A 1 78 ? 1.395 -12.390 -9.748 1.00 62.56 78 ASP A C 1
ATOM 579 O O . ASP A 1 78 ? 1.177 -13.544 -10.127 1.00 62.56 78 ASP A O 1
ATOM 583 N N . HIS A 1 79 ? 0.877 -11.340 -10.381 1.00 60.88 79 HIS A N 1
ATOM 584 C CA . HIS A 1 79 ? 0.174 -11.453 -11.652 1.00 60.88 79 HIS A CA 1
ATOM 585 C C . HIS A 1 79 ? 1.137 -11.104 -12.788 1.00 60.88 79 HIS A C 1
ATOM 587 O O . HIS A 1 79 ? 1.278 -9.950 -13.192 1.00 60.88 79 HIS A O 1
ATOM 593 N N . ALA A 1 80 ? 1.805 -12.118 -13.342 1.00 59.28 80 ALA A N 1
ATOM 594 C CA . ALA A 1 80 ? 2.589 -11.938 -14.559 1.00 59.28 80 ALA A CA 1
ATOM 595 C C . ALA A 1 80 ? 1.647 -11.609 -15.731 1.00 59.28 80 ALA A C 1
ATOM 597 O O . ALA A 1 80 ? 1.036 -12.500 -16.325 1.00 59.28 80 ALA A O 1
ATOM 598 N N . THR A 1 81 ? 1.528 -10.327 -16.075 1.00 58.91 81 THR A N 1
ATOM 599 C CA . THR A 1 81 ? 0.740 -9.894 -17.232 1.00 58.91 81 THR A CA 1
ATOM 600 C C . THR A 1 81 ? 1.628 -9.986 -18.470 1.00 58.91 81 THR A C 1
ATOM 602 O O . THR A 1 81 ? 2.643 -9.296 -18.587 1.00 58.91 81 THR A O 1
ATOM 605 N N . ARG A 1 82 ? 1.289 -10.879 -19.407 1.00 53.06 82 ARG A N 1
ATOM 606 C CA . ARG A 1 82 ? 2.024 -11.002 -20.674 1.00 53.06 82 ARG A CA 1
ATOM 607 C C . ARG A 1 82 ? 1.605 -9.863 -21.602 1.00 53.06 82 ARG A C 1
ATOM 609 O O . ARG A 1 82 ? 0.441 -9.791 -21.985 1.00 53.06 82 ARG A O 1
ATOM 616 N N . LEU A 1 83 ? 2.546 -8.996 -21.972 1.00 60.34 83 LEU A N 1
ATOM 617 C CA . LEU A 1 83 ? 2.287 -7.922 -22.928 1.00 60.34 83 LEU A CA 1
ATOM 618 C C . LEU A 1 83 ? 2.211 -8.473 -24.368 1.00 60.34 83 LEU A C 1
ATOM 620 O O . LEU A 1 83 ? 2.849 -9.493 -24.677 1.00 60.34 83 LEU A O 1
ATOM 624 N N . PRO A 1 84 ? 1.473 -7.804 -25.277 1.00 49.06 84 PRO A N 1
ATOM 625 C CA . PRO A 1 84 ? 1.528 -8.105 -26.705 1.00 49.06 84 PRO A CA 1
ATOM 626 C C . PRO A 1 84 ? 2.975 -7.958 -27.198 1.00 49.06 84 PRO A C 1
ATOM 628 O O . PRO A 1 84 ? 3.606 -6.934 -26.958 1.00 49.06 84 PRO A O 1
ATOM 631 N N . GLY A 1 85 ? 3.524 -8.992 -27.841 1.00 65.38 85 GLY A N 1
ATOM 632 C CA . GLY A 1 85 ? 4.934 -9.028 -28.266 1.00 65.38 85 GLY A CA 1
ATOM 633 C C . GLY A 1 85 ? 5.859 -9.887 -27.395 1.00 65.38 85 GLY A C 1
ATOM 634 O O . GLY A 1 85 ? 7.043 -9.999 -27.689 1.00 65.38 85 GLY A O 1
ATOM 635 N N . GLY A 1 86 ? 5.342 -10.543 -26.349 1.00 59.12 86 GLY A N 1
ATOM 636 C CA . GLY A 1 86 ? 6.095 -11.553 -25.591 1.00 59.12 86 GLY A CA 1
ATOM 637 C C . GLY A 1 86 ? 6.976 -11.006 -24.465 1.00 59.12 86 GLY A C 1
ATOM 638 O O . GLY A 1 86 ? 7.533 -11.802 -23.711 1.00 59.12 86 GLY A O 1
ATOM 639 N N . ALA A 1 87 ? 7.036 -9.684 -24.293 1.00 60.72 87 ALA A N 1
ATOM 640 C CA . ALA A 1 87 ? 7.639 -9.060 -23.123 1.00 60.72 87 ALA A CA 1
ATOM 641 C C . ALA A 1 87 ? 6.833 -9.403 -21.854 1.00 60.72 87 ALA A C 1
ATOM 643 O O . ALA A 1 87 ? 5.599 -9.341 -21.833 1.00 60.72 87 ALA A O 1
ATOM 644 N N . ARG A 1 88 ? 7.538 -9.790 -20.786 1.00 59.47 88 ARG A N 1
ATOM 645 C CA . ARG A 1 88 ? 6.958 -9.975 -19.451 1.00 59.47 88 ARG A CA 1
ATOM 646 C C . ARG A 1 88 ? 7.078 -8.657 -18.694 1.00 59.47 88 ARG A C 1
ATOM 648 O O . ARG A 1 88 ? 8.185 -8.284 -18.326 1.00 59.47 88 ARG A O 1
ATOM 655 N N . ALA A 1 89 ? 5.956 -7.985 -18.452 1.00 64.50 89 ALA A N 1
ATOM 656 C CA . ALA A 1 89 ? 5.888 -6.974 -17.405 1.00 64.50 89 ALA A CA 1
ATOM 657 C C . ALA A 1 89 ? 5.497 -7.687 -16.109 1.00 64.50 89 ALA A C 1
ATOM 659 O O . ALA A 1 89 ? 4.451 -8.340 -16.034 1.00 64.50 89 ALA A O 1
ATOM 660 N N . LEU A 1 90 ? 6.373 -7.624 -15.109 1.00 72.06 90 LEU A N 1
ATOM 661 C CA . LEU A 1 90 ? 6.039 -8.088 -13.772 1.00 72.06 90 LEU A CA 1
ATOM 662 C C . LEU A 1 90 ? 5.218 -6.983 -13.119 1.00 72.06 90 LEU A C 1
ATOM 664 O O . LEU A 1 90 ? 5.734 -5.919 -12.797 1.00 72.06 90 LEU A O 1
ATOM 668 N N . THR A 1 91 ? 3.923 -7.231 -12.980 1.00 76.81 91 THR A N 1
ATOM 669 C CA . THR A 1 91 ? 3.010 -6.323 -12.294 1.00 76.81 91 THR A CA 1
ATOM 670 C C . THR A 1 91 ? 2.422 -7.023 -11.084 1.00 76.81 91 THR A C 1
ATOM 672 O O . THR A 1 91 ? 1.968 -8.160 -11.195 1.00 76.81 91 THR A O 1
ATOM 675 N N . VAL A 1 92 ? 2.370 -6.347 -9.946 1.00 82.69 92 VAL A N 1
ATOM 676 C CA . VAL A 1 92 ? 1.772 -6.886 -8.720 1.00 82.69 92 VAL A CA 1
ATOM 677 C C . VAL A 1 92 ? 0.465 -6.164 -8.467 1.00 82.69 92 VAL A C 1
ATOM 679 O O . VAL A 1 92 ? 0.406 -4.934 -8.517 1.00 82.69 92 VAL A O 1
ATOM 682 N N . GLN A 1 93 ? -0.595 -6.921 -8.199 1.00 86.88 93 GLN A N 1
ATOM 683 C CA . GLN A 1 93 ? -1.812 -6.326 -7.667 1.00 86.88 93 GLN A CA 1
ATOM 684 C C . GLN A 1 93 ? -1.642 -6.136 -6.166 1.00 86.88 93 GLN A C 1
ATOM 686 O O . GLN A 1 93 ? -1.276 -7.058 -5.442 1.00 86.88 93 GLN A O 1
ATOM 691 N N . MET A 1 94 ? -1.912 -4.926 -5.704 1.00 90.88 94 MET A N 1
ATOM 692 C CA . MET A 1 94 ? -1.813 -4.533 -4.309 1.00 90.88 94 MET A CA 1
ATOM 693 C C . MET A 1 94 ? -3.146 -3.955 -3.850 1.00 90.88 94 MET A C 1
ATOM 695 O O . MET A 1 94 ? -3.797 -3.201 -4.576 1.00 90.88 94 MET A O 1
ATOM 699 N N . VAL A 1 95 ? -3.559 -4.321 -2.643 1.00 93.69 95 VAL A N 1
ATOM 700 C CA . VAL A 1 95 ? -4.810 -3.899 -2.018 1.00 93.69 95 VAL A CA 1
ATOM 701 C C . VAL A 1 95 ? -4.494 -2.885 -0.933 1.00 93.69 95 VAL A C 1
ATOM 703 O O . VAL A 1 95 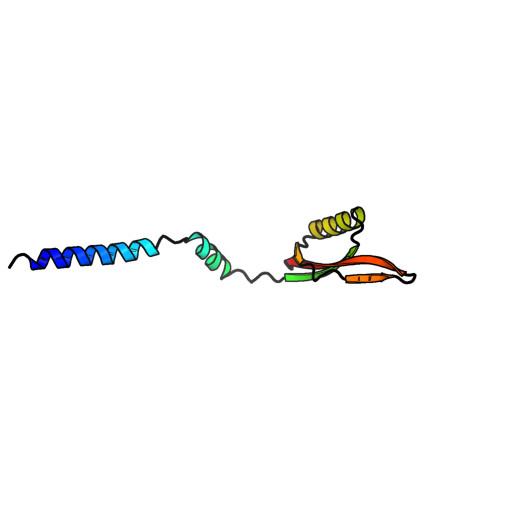? -3.666 -3.131 -0.056 1.00 93.69 95 VAL A O 1
ATOM 706 N N . PHE A 1 96 ? -5.199 -1.763 -0.972 1.00 95.94 96 PHE A N 1
ATOM 707 C CA . PHE A 1 96 ? -5.042 -0.650 -0.053 1.00 95.94 96 PHE A CA 1
ATOM 708 C C . PHE A 1 96 ? -6.350 -0.361 0.679 1.00 95.94 96 PHE A C 1
ATOM 710 O O . PHE A 1 96 ? -7.434 -0.602 0.137 1.00 95.94 96 PHE A O 1
ATOM 717 N N . LYS A 1 97 ? -6.247 0.205 1.883 1.00 95.62 97 LYS A N 1
ATOM 718 C CA . LYS A 1 97 ? -7.378 0.764 2.633 1.00 95.62 97 LYS A CA 1
ATOM 719 C C . LYS A 1 97 ? -7.109 2.205 3.055 1.00 95.62 97 LYS A C 1
ATOM 721 O O . LYS A 1 97 ? -5.958 2.600 3.203 1.00 95.62 97 LYS A O 1
ATOM 726 N N . ARG A 1 98 ? -8.168 2.962 3.322 1.00 95.12 98 ARG A N 1
ATOM 727 C CA . ARG A 1 98 ? -8.094 4.285 3.958 1.00 95.12 98 ARG A CA 1
ATOM 728 C C . ARG A 1 98 ? -9.378 4.570 4.744 1.00 95.12 98 ARG A C 1
ATOM 730 O O . ARG A 1 98 ? -10.437 4.087 4.332 1.00 95.12 98 ARG A O 1
ATOM 737 N N . PRO A 1 99 ? -9.336 5.334 5.849 1.00 92.12 99 PRO A N 1
ATOM 738 C CA . PRO A 1 99 ? -10.551 5.795 6.510 1.00 92.12 99 PRO A CA 1
ATOM 739 C C . PRO A 1 99 ? -11.391 6.664 5.569 1.00 92.12 99 PRO A C 1
ATOM 741 O O . PRO A 1 99 ? -10.878 7.578 4.918 1.00 92.12 99 PRO A O 1
ATOM 744 N N . LYS A 1 100 ? -12.692 6.393 5.510 1.00 85.94 100 LYS A N 1
ATOM 745 C CA . LYS A 1 100 ? -13.649 7.222 4.785 1.00 85.94 100 LYS A CA 1
ATOM 746 C C . LYS A 1 100 ? -13.902 8.499 5.584 1.00 85.94 100 LYS A C 1
ATOM 748 O O . LYS A 1 100 ? -14.239 8.413 6.765 1.00 85.94 100 LYS A O 1
ATOM 753 N N . LYS A 1 101 ? -13.705 9.650 4.940 1.00 75.88 101 LYS A N 1
ATOM 754 C CA . LYS A 1 101 ? -14.043 10.963 5.506 1.00 75.88 101 LYS A CA 1
ATOM 755 C C . LYS A 1 101 ? -15.553 11.181 5.521 1.00 75.88 101 LYS A C 1
ATOM 757 O O . LYS A 1 101 ? -16.234 10.643 4.617 1.00 75.88 101 LYS A O 1
#

pLDDT: mean 70.32, std 18.65, range [46.59, 96.88]

Foldseek 3Di:
DPPPVVVVVVVVVVVVVVVVVVPPPDPVVVVVVVVCVPPDDFDKDKDKDKAFPPPVRRVVVVVVCVVVQKDWDDWPDWDFDQDPPRDTGTIIITMTMHGDD

Organism: NCBI:txid1210884

InterPro domains:
  IPR025234 YjzH-like [PF13783] (44-99)

Radius of gyration: 29.27 Å; chains: 1; bounding box: 31×41×99 Å